Protein AF-A0AA38KYL4-F1 (afdb_monomer_lite)

Secondary structure (DSSP, 8-state):
--HHHHHHHSSSTT--SS--HHHHHHHHHHHHTSB-TT-TTTT--SS-GGGSTTEEE-SS-SSEEEE----TT--TTS--GGGS-B-SS--GGGGG-TT-

Radius of gyration: 17.52 Å; chains: 1; bounding box: 49×24×52 Å

Sequence (100 aa):
MALNFLIFEMMMLPFISGCPSDERNYLLNFKGSLRDPSGRLSSWHGFNCCKWKGIVCDSNSPHALGLDLKNHYYDPDLYNPDSYLFGELIHPSLFNLHHL

pLDDT: mean 77.47, std 13.5, range [50.84, 95.31]

InterPro domains:
  IPR013210 Leucine-rich repeat-containing N-terminal, plant-type [PF08263] (21-58)
  IPR032675 Leucine-rich repeat domain superfamily [G3DSA:3.80.10.10] (20-100)
  IPR046956 Receptor-like protein 23-like [PTHR48063] (11-100)

Foldseek 3Di:
DCVVVVVVVPVCPPVPAAADPLLLVLVVVQVVQKDQLPCQQVQSDDGHCCRTPQFDDDPVHRAGQGGDPDQPVDDVVDDDPNSDIDGPDRDCSVVVSPND

Structure (mmCIF, N/CA/C/O backbone):
data_AF-A0AA38KYL4-F1
#
_entry.id   AF-A0AA38KYL4-F1
#
loop_
_atom_site.group_PDB
_atom_site.id
_atom_site.type_symbol
_atom_site.label_atom_id
_atom_site.label_alt_id
_atom_site.label_comp_id
_atom_site.label_asym_id
_atom_site.label_entity_id
_atom_site.label_seq_id
_atom_site.pdbx_PDB_ins_code
_atom_site.Cartn_x
_atom_site.Cartn_y
_atom_site.Cartn_z
_atom_site.occupancy
_atom_site.B_iso_or_equiv
_atom_site.auth_seq_id
_atom_site.auth_comp_id
_atom_site.auth_asym_id
_atom_site.auth_atom_id
_atom_site.pdbx_PDB_model_num
ATOM 1 N N . MET A 1 1 ? -28.773 4.111 34.677 1.00 58.66 1 MET A N 1
ATOM 2 C CA . MET A 1 1 ? -27.351 3.742 34.473 1.00 58.66 1 MET A CA 1
ATOM 3 C C . MET A 1 1 ? -27.219 2.336 33.870 1.00 58.66 1 MET A C 1
ATOM 5 O O . MET A 1 1 ? -26.437 1.537 34.352 1.00 58.66 1 MET A O 1
ATOM 9 N N . ALA A 1 2 ? -27.975 2.029 32.809 1.00 52.69 2 ALA A N 1
ATOM 10 C CA . ALA A 1 2 ? -27.890 0.744 32.094 1.00 52.69 2 ALA A CA 1
ATOM 11 C C . ALA A 1 2 ? -27.822 0.929 30.563 1.00 52.69 2 ALA A C 1
ATOM 13 O O . ALA A 1 2 ? -27.262 0.092 29.869 1.00 52.69 2 ALA A O 1
ATOM 14 N N . LEU A 1 3 ? -28.288 2.076 30.040 1.00 52.03 3 LEU A N 1
ATOM 15 C CA . LEU A 1 3 ? -28.177 2.417 28.616 1.00 52.03 3 LEU 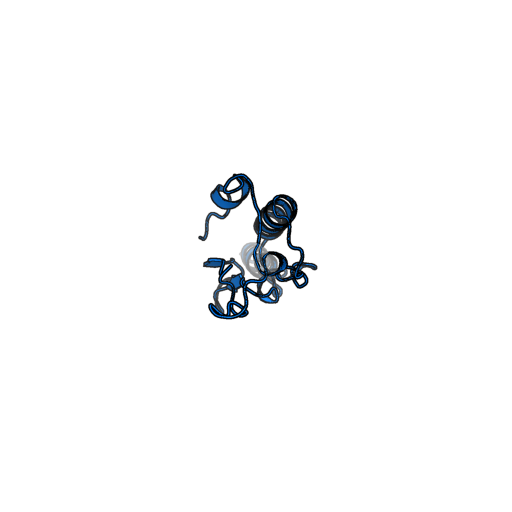A CA 1
ATOM 16 C C . LEU A 1 3 ? -26.734 2.670 28.136 1.00 52.03 3 LEU A C 1
ATOM 18 O O . LEU A 1 3 ? -26.439 2.391 26.982 1.00 52.03 3 LEU A O 1
ATOM 22 N N . ASN A 1 4 ? -25.822 3.124 29.005 1.00 54.28 4 ASN A N 1
ATOM 23 C CA . ASN A 1 4 ? -24.413 3.337 28.634 1.00 54.28 4 ASN A CA 1
ATOM 24 C C . ASN A 1 4 ? -23.617 2.029 28.468 1.00 54.28 4 ASN A C 1
ATOM 26 O O . ASN A 1 4 ? -22.600 2.035 27.786 1.00 54.28 4 ASN A O 1
ATOM 30 N N . PHE A 1 5 ? -24.076 0.916 29.053 1.00 56.09 5 PHE A N 1
ATOM 31 C CA . PHE A 1 5 ? -23.413 -0.388 28.920 1.00 56.09 5 PHE A CA 1
ATOM 32 C C . PHE A 1 5 ? -23.707 -1.056 27.567 1.00 56.09 5 PHE A C 1
ATOM 34 O O . PHE A 1 5 ? -22.829 -1.686 26.994 1.00 56.09 5 PHE A O 1
ATOM 41 N N . LEU A 1 6 ? -24.906 -0.860 27.007 1.00 50.84 6 LEU A N 1
ATOM 42 C CA . LEU A 1 6 ? -25.283 -1.442 25.710 1.00 50.84 6 LEU A CA 1
ATOM 43 C C . LEU A 1 6 ? -24.651 -0.707 24.515 1.00 50.84 6 LEU A C 1
ATOM 45 O O . LEU A 1 6 ? -24.372 -1.327 23.493 1.00 50.84 6 LEU A O 1
ATOM 49 N N . ILE A 1 7 ? -24.377 0.596 24.651 1.00 58.88 7 ILE A N 1
ATOM 50 C CA . ILE A 1 7 ? -23.676 1.389 23.625 1.00 58.88 7 ILE A CA 1
ATOM 51 C C . ILE A 1 7 ? -22.194 0.975 23.536 1.00 58.88 7 ILE A C 1
ATOM 53 O O . ILE A 1 7 ? -21.624 0.976 22.449 1.00 58.88 7 ILE A O 1
ATOM 57 N N . PHE A 1 8 ? -21.587 0.555 24.652 1.00 55.41 8 PHE A N 1
ATOM 58 C CA . PHE A 1 8 ? -20.184 0.128 24.704 1.00 55.41 8 PHE A CA 1
ATOM 59 C C . PHE A 1 8 ? -19.969 -1.287 24.128 1.00 55.41 8 PHE A C 1
ATOM 61 O O . PHE A 1 8 ? -18.954 -1.546 23.488 1.00 55.41 8 PHE A O 1
ATOM 68 N N . GLU 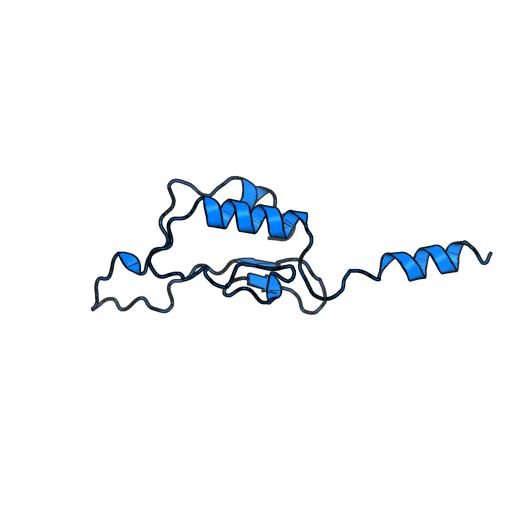A 1 9 ? -20.960 -2.174 24.266 1.00 57.47 9 GLU A N 1
ATOM 69 C CA . GLU A 1 9 ? -20.920 -3.560 23.761 1.00 57.47 9 GLU A CA 1
ATOM 70 C C . GLU A 1 9 ? -21.280 -3.693 22.264 1.00 57.47 9 GLU A C 1
ATOM 72 O O . GLU A 1 9 ? -20.953 -4.692 21.628 1.00 57.47 9 GLU A O 1
ATOM 77 N N . MET A 1 10 ? -21.921 -2.687 21.652 1.00 57.03 10 MET A N 1
ATOM 78 C CA . MET A 1 10 ? -22.287 -2.707 20.223 1.00 57.03 10 MET A CA 1
ATOM 79 C C . MET A 1 10 ? -21.314 -1.952 19.297 1.00 57.03 10 MET A C 1
ATOM 81 O O . MET A 1 10 ? -21.459 -2.043 18.079 1.00 57.03 10 MET A O 1
ATOM 85 N N . MET A 1 11 ? -20.294 -1.260 19.824 1.00 56.34 11 MET A N 1
ATOM 86 C CA . MET A 1 11 ? -19.273 -0.586 18.996 1.00 56.34 11 MET A CA 1
ATOM 87 C C . MET A 1 11 ? -18.145 -1.513 18.506 1.00 56.34 11 MET A C 1
ATOM 89 O O . MET A 1 11 ? -17.376 -1.111 17.638 1.00 56.34 11 MET A O 1
ATOM 93 N N . MET A 1 12 ? -18.056 -2.754 18.998 1.00 59.44 12 MET A N 1
ATOM 94 C CA . MET A 1 12 ? -16.926 -3.659 18.709 1.00 59.44 12 MET A CA 1
ATOM 95 C C . MET A 1 12 ? -17.255 -4.817 17.746 1.00 59.44 12 MET A C 1
ATOM 97 O O . MET A 1 12 ? -16.375 -5.604 17.401 1.00 59.44 12 MET A O 1
ATOM 101 N N . LEU A 1 13 ? -18.506 -4.948 17.288 1.00 54.81 13 LEU A N 1
ATOM 102 C CA . LEU A 1 13 ? -18.996 -6.174 16.637 1.00 54.81 13 LEU A CA 1
ATOM 103 C C . LEU A 1 13 ? -19.004 -6.206 15.090 1.00 54.81 13 LEU A C 1
ATOM 105 O O . LEU A 1 13 ? -19.540 -7.164 14.532 1.00 54.81 13 LEU A O 1
ATOM 109 N N . PRO A 1 14 ? -18.328 -5.285 14.368 1.00 54.72 14 PRO A N 1
ATOM 110 C CA . PRO A 1 14 ? -17.826 -5.645 13.044 1.00 54.72 14 PRO A CA 1
ATOM 111 C C . PRO A 1 14 ? -16.358 -5.250 12.810 1.00 54.72 14 PRO A C 1
ATOM 113 O O . PRO A 1 14 ? -15.957 -5.078 11.665 1.00 54.72 14 PRO A O 1
ATO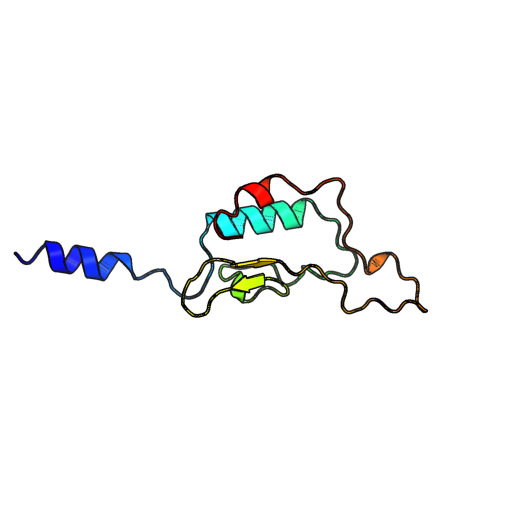M 116 N N . PHE A 1 15 ? -15.510 -5.230 13.845 1.00 53.09 15 PHE A N 1
ATOM 117 C CA . PHE A 1 15 ? -14.044 -5.382 13.687 1.00 53.09 15 PHE A CA 1
ATOM 118 C C . PHE A 1 15 ? -13.659 -6.842 13.342 1.00 53.09 15 PHE A C 1
ATOM 120 O O . PHE A 1 15 ? -12.566 -7.329 13.630 1.00 53.09 15 PHE A O 1
ATOM 127 N N . ILE A 1 16 ? -14.597 -7.579 12.740 1.00 54.78 16 ILE A N 1
ATOM 128 C CA . ILE A 1 16 ? -14.474 -8.979 12.364 1.00 54.78 16 ILE A CA 1
ATOM 129 C C . ILE A 1 16 ? -13.502 -9.059 11.183 1.00 54.78 16 ILE A C 1
ATOM 131 O O . ILE A 1 16 ? -13.875 -8.998 10.015 1.00 54.78 16 ILE A O 1
ATOM 135 N N . SER A 1 17 ? -12.226 -9.241 11.520 1.00 62.72 17 SER A N 1
ATOM 136 C CA . SER A 1 17 ? -11.171 -9.794 10.669 1.00 62.72 17 SER A CA 1
ATOM 137 C C . SER A 1 17 ? -11.033 -9.136 9.290 1.00 62.72 17 SER A C 1
ATOM 139 O O . SER A 1 17 ? -11.234 -9.795 8.271 1.00 62.72 17 SER A O 1
ATOM 141 N N . GLY A 1 18 ? -10.681 -7.857 9.223 1.00 66.81 18 GLY A N 1
ATOM 142 C CA . GLY A 1 18 ? -10.332 -7.206 7.958 1.00 66.81 18 GLY A CA 1
ATOM 143 C C . GLY A 1 18 ? -10.149 -5.703 8.096 1.00 66.81 18 GLY A C 1
ATOM 144 O O . GLY A 1 18 ? -10.712 -5.115 9.016 1.00 66.81 18 GLY A O 1
ATOM 145 N N . CYS A 1 19 ? -9.371 -5.093 7.194 1.00 78.31 19 CYS A N 1
ATOM 146 C CA . CYS A 1 19 ? -9.132 -3.655 7.268 1.00 78.31 19 CYS A CA 1
ATOM 147 C C . CYS A 1 19 ? -10.380 -2.825 6.929 1.00 78.31 19 CYS A C 1
ATOM 149 O O . CYS A 1 19 ? -11.283 -3.312 6.229 1.00 78.31 19 CYS A O 1
ATOM 151 N N . PRO A 1 20 ? -10.448 -1.580 7.440 1.00 81.25 20 PRO A N 1
ATOM 152 C CA . PRO A 1 20 ? -11.564 -0.669 7.217 1.00 81.25 20 PRO A CA 1
ATOM 153 C C . PRO A 1 20 ? -11.944 -0.542 5.739 1.00 81.25 20 PRO A C 1
ATOM 155 O O . PRO A 1 20 ? -11.099 -0.653 4.848 1.00 81.25 20 PRO A O 1
ATOM 158 N N . SER A 1 21 ? -13.224 -0.270 5.464 1.00 84.00 21 SER A N 1
ATOM 159 C CA . SER A 1 21 ? -13.719 -0.103 4.090 1.00 84.00 21 SER A CA 1
ATOM 160 C C . SER A 1 21 ? -12.938 0.945 3.305 1.00 84.00 21 SER A C 1
ATOM 162 O O . SER A 1 21 ? -12.691 0.744 2.119 1.00 84.00 21 SER A O 1
ATOM 164 N N . ASP A 1 22 ? -12.526 2.022 3.968 1.00 83.50 22 ASP A N 1
ATOM 165 C CA . ASP A 1 22 ? -11.832 3.136 3.329 1.00 83.50 22 ASP A CA 1
ATOM 166 C C . ASP A 1 22 ? -10.402 2.746 2.953 1.00 83.50 22 ASP A C 1
ATOM 168 O O . ASP A 1 22 ? -10.018 2.895 1.796 1.00 83.50 22 ASP A O 1
ATOM 172 N N . GLU A 1 23 ? -9.658 2.121 3.872 1.00 81.56 23 GLU A N 1
ATOM 173 C CA . GLU A 1 23 ? -8.328 1.566 3.584 1.00 81.56 23 GLU A CA 1
ATOM 174 C C . GLU A 1 23 ? -8.380 0.551 2.445 1.00 81.56 23 GLU A C 1
ATOM 176 O O . GLU A 1 23 ? -7.595 0.623 1.496 1.00 81.56 23 GLU A O 1
ATOM 181 N N . ARG A 1 24 ? -9.360 -0.359 2.485 1.00 88.25 24 ARG A N 1
ATOM 182 C CA . ARG A 1 24 ? -9.583 -1.325 1.409 1.00 88.25 24 ARG A CA 1
ATOM 183 C C . ARG A 1 24 ? -9.798 -0.621 0.069 1.00 88.25 24 ARG A C 1
ATOM 185 O O . ARG A 1 24 ? -9.216 -1.032 -0.933 1.00 88.25 24 ARG A O 1
ATOM 192 N N . ASN A 1 25 ? -10.620 0.425 0.035 1.00 89.25 25 ASN A N 1
ATOM 193 C CA . ASN A 1 25 ? -10.893 1.181 -1.185 1.00 89.25 25 ASN A CA 1
ATOM 194 C C . ASN A 1 25 ? -9.638 1.908 -1.690 1.00 89.25 25 ASN A C 1
ATOM 196 O O . ASN A 1 25 ? -9.366 1.887 -2.890 1.00 89.25 25 ASN A O 1
ATOM 200 N N . TYR A 1 26 ? -8.834 2.495 -0.801 1.00 87.69 26 TYR A N 1
ATOM 201 C CA . TYR A 1 26 ? -7.574 3.142 -1.174 1.00 87.69 26 TYR A CA 1
ATOM 202 C C . TYR A 1 26 ? -6.556 2.162 -1.760 1.00 87.69 26 TYR A C 1
ATOM 204 O O . TYR A 1 26 ? -5.924 2.478 -2.773 1.00 87.69 26 TYR A O 1
ATOM 212 N N . LEU A 1 27 ? -6.447 0.962 -1.184 1.00 89.38 27 LEU A N 1
ATOM 213 C CA . LEU A 1 27 ? -5.595 -0.113 -1.695 1.00 89.38 27 LEU A CA 1
ATOM 214 C C . LEU A 1 27 ? -6.088 -0.637 -3.052 1.00 89.38 27 LEU A C 1
ATOM 216 O O . LEU A 1 27 ? -5.285 -0.859 -3.953 1.00 89.38 27 LEU A O 1
ATOM 220 N N . LEU A 1 28 ? -7.399 -0.799 -3.246 1.00 92.50 28 LEU A N 1
ATOM 221 C CA . LEU A 1 28 ? -7.950 -1.230 -4.538 1.00 92.50 28 LEU A CA 1
ATOM 222 C C . LEU A 1 28 ? -7.787 -0.166 -5.629 1.00 92.50 28 LEU A C 1
ATOM 224 O O . LEU A 1 28 ? -7.462 -0.512 -6.763 1.00 92.50 28 LEU A O 1
ATOM 228 N N . ASN A 1 29 ? -7.937 1.115 -5.288 1.00 91.00 29 ASN A N 1
ATOM 229 C CA . ASN A 1 29 ? -7.633 2.214 -6.206 1.00 91.00 29 ASN A CA 1
ATOM 230 C C . ASN A 1 29 ? -6.146 2.227 -6.581 1.00 91.00 29 ASN A C 1
ATOM 232 O O . ASN A 1 29 ? -5.815 2.369 -7.754 1.00 91.00 29 ASN A O 1
ATOM 236 N N . PHE A 1 30 ? -5.257 2.003 -5.608 1.00 89.12 30 PHE A N 1
ATOM 237 C CA . PHE A 1 30 ? -3.824 1.872 -5.862 1.00 89.12 30 PHE A CA 1
ATOM 238 C C . PHE A 1 30 ? -3.501 0.662 -6.755 1.00 89.12 30 PHE A C 1
ATOM 240 O O . PHE A 1 30 ? -2.747 0.789 -7.711 1.00 89.12 30 PHE A O 1
ATOM 247 N N . LYS A 1 31 ? -4.129 -0.499 -6.527 1.00 92.06 31 LYS A N 1
ATOM 248 C CA . LYS A 1 31 ? -4.030 -1.650 -7.442 1.00 92.06 31 LYS A CA 1
ATOM 249 C C . LYS A 1 31 ? -4.458 -1.276 -8.863 1.00 92.06 31 LYS A C 1
ATOM 251 O O . LYS A 1 31 ? -3.791 -1.668 -9.811 1.00 92.06 31 LYS A O 1
ATOM 256 N N . GLY A 1 32 ? -5.554 -0.530 -9.010 1.00 91.38 32 GLY A N 1
ATOM 257 C CA . GLY A 1 32 ? -6.067 -0.084 -10.307 1.00 91.38 32 GLY A CA 1
ATOM 258 C C . GLY A 1 32 ? -5.144 0.888 -11.048 1.00 91.38 32 GLY A C 1
ATOM 259 O O . GLY A 1 32 ? -5.198 0.947 -12.273 1.00 91.38 32 GLY A O 1
ATOM 260 N N . SER A 1 33 ? -4.274 1.611 -10.336 1.00 90.69 33 SER A N 1
ATOM 261 C CA . SER A 1 33 ? -3.270 2.489 -10.947 1.00 90.69 33 SER A CA 1
ATOM 262 C C . SER A 1 33 ? -1.978 1.764 -11.341 1.00 90.69 33 SER A C 1
ATOM 264 O O . SER A 1 33 ? -1.056 2.405 -11.843 1.00 90.69 33 SER A O 1
ATOM 266 N N . LEU A 1 34 ? -1.876 0.456 -11.085 1.00 91.69 34 LEU A N 1
ATOM 267 C CA . LEU A 1 34 ? -0.716 -0.359 -11.424 1.00 91.69 34 LEU A CA 1
ATOM 268 C C . LEU A 1 34 ? -1.042 -1.327 -12.561 1.00 91.69 34 LEU A C 1
ATOM 270 O O . LEU A 1 34 ? -2.079 -1.989 -12.578 1.00 91.69 34 LEU A O 1
ATOM 274 N N . ARG A 1 35 ? -0.097 -1.485 -13.485 1.00 92.56 35 ARG A N 1
ATOM 275 C CA . ARG A 1 35 ? -0.067 -2.613 -14.414 1.00 92.56 35 ARG A CA 1
ATOM 276 C C . ARG A 1 35 ? 0.754 -3.739 -13.782 1.00 92.56 35 ARG A C 1
ATOM 278 O O . ARG A 1 35 ? 1.923 -3.547 -13.453 1.00 92.56 35 ARG A O 1
ATOM 285 N N . ASP A 1 36 ? 0.135 -4.910 -13.651 1.00 92.81 36 ASP A N 1
ATOM 286 C CA . ASP A 1 36 ? 0.680 -6.094 -12.968 1.00 92.81 36 ASP A CA 1
ATOM 287 C C . ASP A 1 36 ? 0.635 -7.340 -13.881 1.00 92.81 36 ASP A C 1
ATOM 289 O O . ASP A 1 36 ? -0.266 -8.172 -13.747 1.00 92.81 36 ASP A O 1
ATOM 293 N N . PRO A 1 37 ? 1.560 -7.474 -14.854 1.00 92.19 37 PRO A N 1
ATOM 294 C CA . PRO A 1 37 ? 1.541 -8.575 -15.824 1.00 92.19 37 PRO A CA 1
ATOM 295 C C . PRO A 1 37 ? 1.728 -9.959 -15.186 1.00 92.19 37 PRO A C 1
ATOM 297 O O . PRO A 1 37 ? 1.172 -10.943 -15.666 1.00 92.19 37 PRO A O 1
ATOM 300 N N . SER A 1 38 ? 2.482 -10.033 -14.086 1.00 90.88 38 SER A N 1
ATOM 301 C CA . SER A 1 38 ? 2.752 -11.273 -13.346 1.00 90.88 38 SER A CA 1
ATOM 302 C C . SER A 1 38 ? 1.695 -11.609 -12.290 1.00 90.88 38 SER A C 1
ATOM 304 O O . SER A 1 38 ? 1.800 -12.643 -11.628 1.00 90.88 38 SER A O 1
ATOM 306 N N . GLY A 1 39 ? 0.670 -10.769 -12.118 1.00 93.00 39 GLY A N 1
ATOM 307 C CA . GLY A 1 39 ? -0.423 -11.016 -11.178 1.00 93.00 39 GLY A CA 1
ATOM 308 C C . GLY A 1 39 ? 0.029 -11.056 -9.716 1.00 93.00 39 GLY A C 1
ATOM 309 O O . GLY A 1 39 ? -0.539 -11.793 -8.903 1.00 93.00 39 GLY A O 1
ATOM 310 N N . ARG A 1 40 ? 1.056 -10.289 -9.347 1.00 92.12 40 ARG A N 1
ATOM 311 C CA . ARG A 1 40 ? 1.587 -10.218 -7.977 1.00 92.12 40 ARG A CA 1
ATOM 312 C C . ARG A 1 40 ? 0.565 -9.686 -6.972 1.00 92.12 40 ARG A C 1
ATOM 314 O O . ARG A 1 40 ? 0.628 -10.059 -5.803 1.00 92.12 40 ARG A O 1
ATOM 321 N N . LEU A 1 41 ? -0.394 -8.881 -7.428 1.00 94.19 41 LEU A N 1
ATOM 322 C CA . LEU A 1 41 ? -1.514 -8.324 -6.661 1.00 94.19 41 LEU A CA 1
ATOM 323 C C . LEU A 1 41 ? -2.814 -9.125 -6.859 1.00 94.19 41 LEU A C 1
ATOM 325 O O . LEU A 1 41 ? -3.910 -8.648 -6.543 1.00 94.19 41 LEU A O 1
ATOM 329 N N . SER A 1 42 ? -2.731 -10.349 -7.391 1.00 94.88 42 SER A N 1
ATOM 330 C CA . SER A 1 42 ? -3.890 -11.222 -7.632 1.00 94.88 42 SER A CA 1
ATOM 331 C C . SER A 1 42 ? -4.717 -11.467 -6.371 1.00 94.88 42 SER A C 1
ATOM 333 O O . SER A 1 42 ? -5.939 -11.425 -6.449 1.00 94.88 42 SER A O 1
ATOM 335 N N . SER A 1 43 ? -4.079 -11.603 -5.204 1.00 95.31 43 SER A N 1
ATOM 336 C CA . SER A 1 43 ? -4.765 -11.827 -3.922 1.00 95.31 43 SER A CA 1
ATOM 337 C C . SER A 1 43 ? -5.572 -10.629 -3.411 1.00 95.31 43 SER A C 1
ATOM 339 O O . SER A 1 43 ? -6.274 -10.760 -2.413 1.00 95.31 43 SER A O 1
ATOM 341 N N . TRP A 1 44 ? -5.415 -9.442 -4.007 1.00 94.50 44 TRP A N 1
ATOM 342 C CA . TRP A 1 44 ? -6.053 -8.210 -3.540 1.00 94.50 44 TRP A CA 1
ATOM 343 C C . TRP A 1 44 ? -7.520 -8.172 -3.969 1.00 94.50 44 TRP A C 1
ATOM 345 O O . TRP A 1 44 ? -7.872 -7.581 -4.997 1.00 94.50 44 TRP A O 1
ATOM 355 N N . HIS A 1 45 ? -8.354 -8.876 -3.208 1.00 92.06 45 HIS A N 1
ATOM 356 C CA . HIS A 1 45 ? -9.801 -8.967 -3.380 1.00 92.06 45 HIS A CA 1
ATOM 357 C C . HIS A 1 45 ? -10.501 -9.418 -2.083 1.00 92.06 45 HIS A C 1
ATOM 359 O O . HIS A 1 45 ? -9.921 -10.104 -1.238 1.00 92.06 45 HIS A O 1
ATOM 365 N N . GLY A 1 46 ? -11.789 -9.103 -1.941 1.00 89.56 46 GLY A N 1
ATOM 366 C CA . GLY A 1 46 ? -12.580 -9.449 -0.754 1.00 89.56 46 GLY A CA 1
ATOM 367 C C . GLY A 1 46 ? -12.426 -8.449 0.395 1.00 89.56 46 GLY A C 1
ATOM 368 O O . GLY A 1 46 ? -11.857 -7.376 0.226 1.00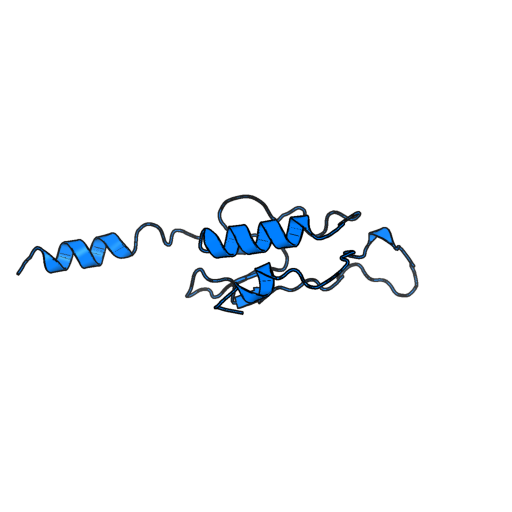 89.56 46 GLY A O 1
ATOM 369 N N . PHE A 1 47 ? -12.981 -8.779 1.563 1.00 85.94 47 PHE A N 1
ATOM 370 C CA . PHE A 1 47 ? -13.142 -7.815 2.661 1.00 85.94 47 PHE A CA 1
ATOM 371 C C . PHE A 1 47 ? -11.935 -7.708 3.600 1.00 85.94 47 PHE A C 1
ATOM 373 O O . PHE A 1 47 ? -11.733 -6.656 4.196 1.00 85.94 47 PHE A O 1
ATOM 380 N N . ASN A 1 48 ? -11.131 -8.768 3.719 1.00 86.50 48 ASN A N 1
ATOM 381 C CA . ASN A 1 48 ? -10.004 -8.828 4.646 1.00 86.50 48 ASN A CA 1
ATOM 382 C C . ASN A 1 48 ? -8.674 -8.592 3.920 1.00 86.50 48 ASN A C 1
ATOM 384 O O . ASN A 1 48 ? -8.061 -9.546 3.436 1.00 86.50 48 ASN A O 1
ATOM 388 N N . CYS A 1 49 ? -8.219 -7.338 3.867 1.00 87.69 49 CYS A N 1
ATOM 389 C CA . CYS A 1 49 ? -6.944 -7.000 3.233 1.00 87.69 49 CYS A CA 1
ATOM 390 C C . CYS A 1 49 ? -5.707 -7.525 3.965 1.00 87.69 49 CYS A C 1
ATOM 392 O O . CYS A 1 49 ? -4.690 -7.723 3.316 1.00 87.69 49 CYS A O 1
ATOM 394 N N . CYS A 1 50 ? -5.792 -7.901 5.243 1.00 86.06 50 CYS A N 1
ATOM 395 C CA . CYS A 1 50 ? -4.688 -8.574 5.937 1.00 86.06 50 CYS A CA 1
ATOM 396 C C . CYS A 1 50 ? -4.398 -9.980 5.388 1.00 86.06 50 CYS A C 1
ATOM 398 O O . CYS A 1 50 ? -3.358 -10.563 5.679 1.00 86.06 50 CYS A O 1
ATOM 400 N N . LYS A 1 51 ? -5.312 -10.551 4.590 1.00 89.31 51 LYS A N 1
ATOM 401 C CA . LYS A 1 51 ? -5.070 -11.794 3.840 1.00 89.31 51 LYS A CA 1
ATOM 402 C C . LYS A 1 51 ? -4.426 -11.550 2.475 1.00 89.31 51 LYS A C 1
ATOM 404 O O . LYS A 1 51 ? -4.108 -12.512 1.777 1.00 89.31 51 LYS A O 1
ATOM 409 N N . TRP A 1 52 ? -4.282 -10.298 2.052 1.00 92.56 52 TRP A N 1
ATOM 410 C CA . TRP A 1 52 ? -3.668 -9.972 0.773 1.00 92.56 52 TRP A CA 1
ATOM 411 C C . TRP A 1 52 ? -2.149 -10.040 0.900 1.00 92.56 52 TRP A C 1
ATOM 413 O O . TRP A 1 52 ? -1.558 -9.534 1.851 1.00 92.56 52 TRP A O 1
ATOM 423 N N . LYS A 1 53 ? -1.498 -10.653 -0.088 1.00 92.44 53 LYS A N 1
ATOM 424 C CA . LYS A 1 53 ? -0.042 -10.711 -0.171 1.00 92.44 53 LYS A CA 1
ATOM 425 C C . LYS A 1 53 ? 0.536 -9.293 -0.192 1.00 92.44 53 LYS A C 1
ATOM 427 O O . LYS A 1 53 ? 0.098 -8.462 -0.989 1.00 92.44 53 LYS A O 1
ATOM 432 N N . GLY A 1 54 ? 1.524 -9.055 0.669 1.00 90.00 54 GLY A N 1
ATOM 433 C CA . GLY A 1 54 ? 2.205 -7.766 0.799 1.00 90.00 54 GLY A CA 1
ATOM 434 C C . GLY A 1 54 ? 1.512 -6.762 1.723 1.00 90.00 54 GLY A C 1
ATOM 435 O O . GLY A 1 54 ? 2.093 -5.718 1.986 1.00 90.00 54 GLY A O 1
ATOM 436 N N . ILE A 1 55 ? 0.317 -7.048 2.252 1.00 89.12 55 ILE A N 1
ATOM 437 C CA . ILE A 1 55 ? -0.287 -6.215 3.300 1.00 89.12 55 ILE A CA 1
ATOM 438 C C . ILE A 1 55 ? 0.201 -6.696 4.662 1.00 89.12 55 ILE A C 1
ATOM 440 O O . ILE A 1 55 ? 0.074 -7.873 5.002 1.00 89.12 55 ILE A O 1
ATOM 444 N N . VAL A 1 56 ? 0.749 -5.773 5.444 1.00 85.31 56 VAL A N 1
ATOM 445 C CA . VAL A 1 56 ? 1.142 -5.998 6.834 1.00 85.31 56 VAL A CA 1
ATOM 446 C C . VAL A 1 56 ? 0.067 -5.384 7.721 1.00 85.31 56 VAL A C 1
ATOM 448 O O . VAL A 1 56 ? -0.240 -4.204 7.584 1.00 85.31 56 VAL A O 1
ATOM 451 N N . CYS A 1 57 ? -0.501 -6.174 8.626 1.00 80.75 57 CYS A N 1
ATOM 452 C CA . CYS A 1 57 ? -1.461 -5.711 9.628 1.00 80.75 57 CYS A CA 1
ATOM 453 C C . CYS A 1 57 ? -0.929 -5.981 11.035 1.00 80.75 57 CYS A C 1
ATOM 455 O O . CYS A 1 57 ? -0.154 -6.918 11.239 1.00 80.75 57 CYS A O 1
ATOM 457 N N . ASP A 1 58 ? -1.385 -5.193 12.004 1.00 74.00 58 ASP A N 1
ATOM 458 C CA . ASP A 1 58 ? -1.220 -5.532 13.417 1.00 74.00 58 ASP A CA 1
ATOM 459 C C . ASP A 1 58 ? -2.123 -6.725 13.769 1.00 74.00 58 ASP A C 1
ATOM 461 O O . ASP A 1 58 ? -3.237 -6.855 13.266 1.00 74.00 58 ASP A O 1
ATOM 465 N N . SER A 1 59 ? -1.693 -7.587 14.684 1.00 68.94 59 SER A N 1
ATOM 466 C CA . SER A 1 59 ? -2.588 -8.574 15.297 1.00 68.94 59 SER A CA 1
ATOM 467 C C . SER A 1 59 ? -3.609 -7.939 16.249 1.00 68.94 59 SER A C 1
ATOM 469 O O . SER A 1 59 ? -4.645 -8.542 16.518 1.00 68.94 59 SER A O 1
ATOM 471 N N . ASN A 1 60 ? -3.320 -6.738 16.763 1.00 69.56 60 ASN A N 1
ATOM 472 C CA . ASN A 1 60 ? -4.142 -6.033 17.753 1.00 69.56 60 ASN A CA 1
ATOM 473 C C . ASN A 1 60 ? -5.015 -4.919 17.154 1.00 69.56 60 ASN A C 1
ATOM 475 O O . ASN A 1 60 ? -5.818 -4.316 17.864 1.00 69.56 60 ASN A O 1
ATOM 479 N N . SER A 1 61 ? -4.863 -4.637 15.861 1.00 67.19 61 SER A N 1
ATOM 480 C CA . SER A 1 61 ? -5.557 -3.571 15.144 1.00 67.19 61 SER A CA 1
ATOM 481 C C . SER A 1 61 ? -5.904 -4.059 13.734 1.00 67.19 61 SER A C 1
ATOM 483 O O . SER A 1 61 ? -5.088 -4.712 13.093 1.00 67.19 61 SER A O 1
ATOM 485 N N . PRO A 1 62 ? -7.099 -3.761 13.206 1.00 65.38 62 PRO A N 1
ATOM 486 C CA . PRO A 1 62 ? -7.491 -4.185 11.869 1.00 65.38 62 PRO A CA 1
ATOM 487 C C . PRO A 1 62 ? -6.827 -3.346 10.774 1.00 65.38 62 PRO A C 1
ATOM 489 O O . PRO A 1 62 ? -7.068 -3.607 9.602 1.00 65.38 62 PRO A O 1
ATOM 492 N N . HIS A 1 63 ? -6.071 -2.308 11.129 1.00 68.44 63 HIS A N 1
ATOM 493 C CA . HIS A 1 63 ? -5.484 -1.377 10.178 1.00 68.44 63 HIS A CA 1
ATOM 494 C C . HIS A 1 63 ? -4.295 -2.009 9.448 1.00 68.44 63 HIS A C 1
ATOM 496 O O . HIS A 1 63 ? -3.497 -2.745 10.040 1.00 68.44 63 HIS A O 1
ATOM 502 N N . ALA A 1 64 ? -4.160 -1.697 8.158 1.00 65.69 64 ALA A N 1
ATOM 503 C CA . ALA A 1 64 ? -2.932 -1.987 7.433 1.00 65.69 64 ALA A CA 1
ATOM 504 C C . ALA A 1 64 ? -1.818 -1.066 7.959 1.00 65.69 64 ALA A C 1
ATOM 506 O O . ALA A 1 64 ? -1.905 0.152 7.840 1.00 65.69 64 ALA A O 1
ATOM 507 N N . LEU A 1 65 ? -0.777 -1.663 8.537 1.00 71.81 65 LEU A N 1
ATOM 508 C CA . LEU A 1 65 ? 0.407 -0.975 9.059 1.00 71.81 65 LEU A CA 1
ATOM 509 C C . LEU A 1 65 ? 1.523 -0.834 8.019 1.00 71.81 65 LEU A C 1
ATOM 511 O O . LEU A 1 65 ? 2.513 -0.149 8.255 1.00 71.81 65 LEU A O 1
ATOM 515 N N . GLY A 1 66 ? 1.429 -1.555 6.902 1.00 76.44 66 GLY A N 1
ATOM 516 C CA . GLY A 1 66 ? 2.508 -1.592 5.929 1.00 76.44 66 GLY A CA 1
ATOM 517 C C . GLY A 1 66 ? 2.110 -2.221 4.606 1.00 76.44 66 GLY A C 1
ATOM 518 O O . GLY A 1 66 ? 1.225 -3.076 4.531 1.00 76.44 66 GLY A O 1
ATOM 519 N N . LEU A 1 67 ? 2.811 -1.798 3.558 1.00 86.75 67 LEU A N 1
ATOM 520 C CA . LEU A 1 67 ? 2.656 -2.293 2.201 1.00 86.75 67 LEU A CA 1
ATOM 521 C C . LEU A 1 67 ? 4.025 -2.714 1.647 1.00 86.75 67 LEU A C 1
ATOM 523 O O . LEU A 1 67 ? 4.887 -1.875 1.399 1.00 86.75 67 LEU A O 1
ATOM 527 N N . ASP A 1 68 ? 4.207 -4.015 1.430 1.00 87.69 68 ASP A N 1
ATOM 528 C CA . ASP A 1 68 ? 5.390 -4.611 0.811 1.00 87.69 68 ASP A CA 1
ATOM 529 C C . ASP A 1 68 ? 5.103 -5.011 -0.645 1.00 87.69 68 ASP A C 1
ATOM 531 O O . ASP A 1 68 ? 4.396 -5.979 -0.941 1.00 87.69 68 ASP A O 1
ATOM 535 N N . LEU A 1 69 ? 5.686 -4.246 -1.569 1.00 88.94 69 LEU A N 1
ATOM 536 C CA . LEU A 1 69 ? 5.629 -4.477 -3.014 1.00 88.94 69 LEU A CA 1
ATOM 537 C C . LEU A 1 69 ? 6.944 -5.038 -3.565 1.00 88.94 69 LEU A C 1
ATOM 539 O O . LEU A 1 69 ? 7.184 -4.971 -4.777 1.00 88.94 69 LEU A O 1
ATOM 543 N N . LYS A 1 70 ? 7.823 -5.583 -2.722 1.00 88.00 70 LYS A N 1
ATOM 544 C CA . LYS A 1 70 ? 9.104 -6.133 -3.162 1.00 88.00 70 LYS A CA 1
ATOM 545 C C . LYS A 1 70 ? 8.897 -7.293 -4.131 1.00 88.00 70 LYS A C 1
ATOM 547 O O . LYS A 1 70 ? 8.063 -8.183 -3.935 1.00 88.00 70 LYS A O 1
ATOM 552 N N . ASN A 1 71 ? 9.660 -7.280 -5.222 1.00 86.94 71 ASN A N 1
ATOM 553 C CA . ASN A 1 71 ? 9.664 -8.386 -6.170 1.00 86.94 71 ASN A CA 1
ATOM 554 C C . ASN A 1 71 ? 10.505 -9.542 -5.611 1.00 86.94 71 ASN A C 1
ATOM 556 O O . ASN A 1 71 ? 11.723 -9.555 -5.752 1.00 86.94 71 ASN A O 1
ATOM 560 N N . HIS A 1 72 ? 9.850 -10.509 -4.967 1.00 80.88 72 HIS A N 1
ATOM 561 C CA . HIS A 1 72 ? 10.508 -11.715 -4.449 1.00 80.88 72 HIS A CA 1
ATOM 562 C C . HIS A 1 72 ? 10.847 -12.751 -5.530 1.00 80.88 72 HIS A C 1
ATOM 564 O O . HIS A 1 72 ? 11.497 -13.743 -5.222 1.00 80.88 72 HIS A O 1
ATOM 570 N N . TYR A 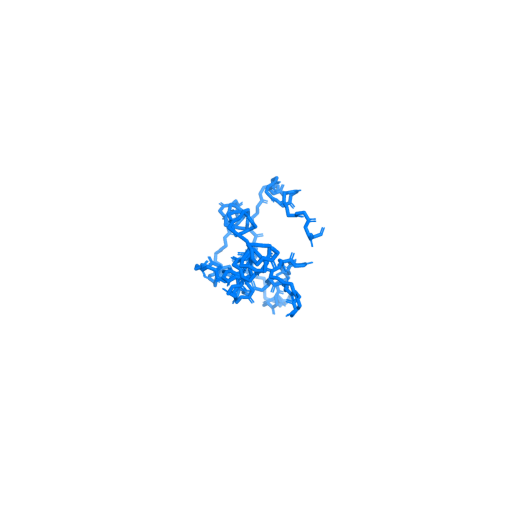1 73 ? 10.411 -12.529 -6.772 1.00 75.19 73 TYR A N 1
ATOM 571 C CA . TYR A 1 73 ? 10.745 -13.362 -7.929 1.00 75.19 73 TYR A CA 1
ATOM 572 C C . TYR A 1 73 ? 11.842 -12.728 -8.792 1.00 75.19 73 TYR A C 1
ATOM 574 O O . TYR A 1 73 ? 12.067 -13.167 -9.915 1.00 75.19 73 TYR A O 1
ATOM 582 N N . TYR A 1 74 ? 12.488 -11.669 -8.294 1.00 77.94 74 TYR A N 1
ATOM 583 C CA . TYR A 1 74 ? 13.591 -11.031 -8.993 1.00 77.94 74 TYR A CA 1
ATOM 584 C C . TYR A 1 74 ? 14.824 -11.933 -8.951 1.00 77.94 74 TYR A C 1
ATOM 586 O O . TYR A 1 74 ? 15.400 -12.158 -7.886 1.00 77.94 74 TYR A O 1
ATOM 594 N N . ASP A 1 75 ? 15.218 -12.407 -10.124 1.00 80.56 75 ASP A N 1
ATOM 595 C CA . ASP A 1 75 ? 16.494 -13.057 -10.372 1.00 80.56 75 ASP A CA 1
ATOM 596 C C . ASP A 1 75 ? 17.314 -12.120 -11.280 1.00 80.56 75 ASP A C 1
ATOM 598 O O . ASP A 1 75 ? 16.856 -11.799 -12.382 1.00 80.56 75 ASP A O 1
ATOM 602 N N . PRO A 1 76 ? 18.479 -11.616 -10.826 1.00 77.88 76 PRO A N 1
ATOM 603 C CA . PRO A 1 76 ? 19.291 -10.686 -11.606 1.00 77.88 76 PRO A CA 1
ATOM 604 C C . PRO A 1 76 ? 19.821 -11.290 -12.914 1.00 77.88 76 PRO A C 1
ATOM 606 O O . PRO A 1 76 ? 20.114 -10.530 -13.837 1.00 77.88 76 PRO A O 1
ATOM 609 N N . ASP A 1 77 ? 19.898 -12.618 -13.019 1.00 84.94 77 ASP A N 1
ATOM 610 C CA . ASP A 1 77 ? 20.376 -13.317 -14.214 1.00 84.94 77 ASP A CA 1
ATOM 611 C C . ASP A 1 77 ? 19.240 -13.605 -15.217 1.00 84.94 77 ASP A C 1
ATOM 613 O O . ASP A 1 77 ? 19.494 -13.918 -16.383 1.00 84.94 77 ASP A O 1
ATOM 617 N N . LEU A 1 78 ? 17.975 -13.450 -14.803 1.00 81.19 78 LEU A N 1
ATOM 618 C CA . LEU A 1 78 ? 16.785 -13.667 -15.629 1.00 81.19 78 LEU A CA 1
ATOM 619 C C . LEU A 1 78 ? 15.976 -12.373 -15.754 1.00 81.19 78 LEU A C 1
ATOM 621 O O . LEU A 1 78 ? 14.986 -12.149 -15.054 1.00 81.19 78 LEU A O 1
ATOM 625 N N . TYR A 1 79 ? 16.373 -11.523 -16.705 1.00 82.00 79 TYR A N 1
ATOM 626 C CA . TYR A 1 79 ? 15.616 -10.316 -17.032 1.00 82.00 79 TYR A CA 1
ATOM 627 C C . TYR A 1 79 ? 14.220 -10.675 -17.559 1.00 82.00 79 TYR A C 1
ATOM 629 O O . TYR A 1 79 ? 14.050 -11.060 -18.717 1.00 82.00 79 TYR A O 1
ATOM 637 N N . ASN A 1 80 ? 13.210 -10.520 -16.703 1.00 84.06 80 ASN A N 1
ATOM 638 C CA . ASN A 1 80 ? 11.807 -10.645 -17.070 1.00 84.06 80 ASN A CA 1
ATOM 639 C C . ASN A 1 80 ? 11.053 -9.343 -16.742 1.00 84.06 80 ASN A C 1
ATOM 641 O O . ASN A 1 80 ? 10.729 -9.107 -15.568 1.00 84.06 80 ASN A O 1
ATOM 645 N N . PRO A 1 81 ? 10.736 -8.505 -17.748 1.00 81.94 81 PRO A N 1
ATOM 646 C CA . PRO A 1 81 ? 10.022 -7.251 -17.531 1.00 81.94 81 PRO A CA 1
ATOM 647 C C . PRO A 1 81 ? 8.608 -7.467 -16.967 1.00 81.94 81 PRO A C 1
ATOM 649 O O . PRO A 1 81 ? 8.104 -6.613 -16.248 1.00 81.94 81 PRO A O 1
ATOM 652 N N . ASP A 1 82 ? 7.984 -8.624 -17.184 1.00 87.19 82 ASP A N 1
ATOM 653 C CA . ASP A 1 82 ? 6.633 -8.893 -16.677 1.00 87.19 82 ASP A CA 1
ATOM 654 C C . ASP A 1 82 ? 6.593 -9.133 -15.155 1.00 87.19 82 ASP A C 1
ATOM 656 O O . ASP A 1 82 ? 5.525 -9.115 -14.540 1.00 87.19 82 ASP A O 1
ATOM 660 N N . SER A 1 83 ? 7.753 -9.317 -14.512 1.00 86.31 83 SER A N 1
ATOM 661 C CA . SER A 1 83 ? 7.864 -9.506 -13.056 1.00 86.31 83 SER A CA 1
ATOM 662 C C . SER A 1 83 ? 7.679 -8.213 -12.240 1.00 86.31 83 SER A C 1
ATOM 664 O O . SER A 1 83 ? 7.465 -8.250 -11.019 1.00 86.31 83 SER A O 1
ATOM 666 N N . TYR A 1 84 ? 7.750 -7.054 -12.897 1.00 86.62 84 TYR A N 1
ATOM 667 C CA . TYR A 1 84 ? 7.636 -5.752 -12.250 1.00 86.62 84 TYR A CA 1
ATOM 668 C C . TYR A 1 84 ? 6.182 -5.287 -12.148 1.00 86.62 84 TYR A C 1
ATOM 670 O O . TYR A 1 84 ? 5.320 -5.651 -12.946 1.00 86.62 84 TYR A O 1
ATOM 678 N N . LEU A 1 85 ? 5.934 -4.442 -11.148 1.00 89.06 85 LEU A N 1
ATOM 679 C CA . LEU A 1 85 ? 4.733 -3.617 -11.090 1.00 89.06 85 LEU A CA 1
ATOM 680 C C . LEU A 1 85 ? 5.067 -2.294 -11.767 1.00 89.06 85 LEU A C 1
ATOM 682 O O . LEU A 1 85 ? 6.038 -1.640 -11.385 1.00 89.06 85 LEU A O 1
ATOM 686 N N . PHE A 1 86 ? 4.277 -1.908 -12.761 1.00 87.62 86 PHE A N 1
ATOM 687 C CA . PHE A 1 86 ? 4.463 -0.649 -13.474 1.00 87.62 86 PHE A CA 1
ATOM 688 C C . PHE A 1 86 ? 3.401 0.355 -13.037 1.00 87.62 86 PHE A C 1
ATOM 690 O O . PHE A 1 86 ? 2.219 0.025 -12.991 1.00 87.62 86 PHE A O 1
ATOM 697 N N . GLY A 1 87 ? 3.814 1.585 -12.755 1.00 83.19 87 GLY A N 1
ATOM 698 C CA . GLY A 1 87 ? 2.927 2.700 -12.434 1.00 83.19 87 GLY A CA 1
ATOM 699 C C . GLY A 1 87 ? 3.583 4.016 -12.831 1.00 83.19 87 GLY A C 1
ATOM 700 O O . GLY A 1 87 ? 4.809 4.113 -12.838 1.00 83.19 87 GLY A O 1
ATOM 701 N N . GLU A 1 88 ? 2.776 5.011 -13.194 1.00 70.25 88 GLU A N 1
ATOM 702 C CA . GLU A 1 88 ? 3.285 6.312 -13.647 1.00 70.25 88 GLU A CA 1
ATOM 703 C C . GLU A 1 88 ? 3.729 7.203 -12.475 1.00 70.25 88 GLU A C 1
ATOM 705 O O . GLU A 1 88 ? 4.733 7.899 -12.593 1.00 70.25 88 GLU A O 1
ATOM 710 N N . LEU A 1 89 ? 3.018 7.154 -11.337 1.00 63.38 89 LEU A N 1
ATOM 711 C CA . LEU A 1 89 ? 3.291 7.903 -10.100 1.00 63.38 89 LEU A CA 1
ATOM 712 C C . LEU A 1 89 ? 2.745 7.140 -8.874 1.00 63.38 89 LEU A C 1
ATOM 714 O O . LEU A 1 89 ? 1.838 6.316 -9.005 1.00 63.38 89 LEU A O 1
ATOM 718 N N . ILE A 1 90 ? 3.257 7.436 -7.671 1.00 66.69 90 ILE A N 1
ATOM 719 C CA . ILE A 1 90 ? 2.641 6.986 -6.407 1.00 66.69 90 ILE A CA 1
ATOM 720 C C . ILE A 1 90 ? 1.235 7.599 -6.338 1.00 66.69 90 ILE A C 1
ATOM 722 O O . ILE A 1 90 ? 1.089 8.817 -6.247 1.00 66.69 90 ILE A O 1
ATOM 726 N N . HIS A 1 91 ? 0.200 6.762 -6.433 1.00 74.88 91 HIS A N 1
ATOM 727 C CA . HIS A 1 91 ? -1.180 7.236 -6.498 1.00 74.88 91 HIS A CA 1
ATOM 728 C C . HIS A 1 91 ? -1.592 7.918 -5.180 1.00 74.88 91 HIS A C 1
ATOM 730 O O . HIS A 1 91 ? -1.281 7.385 -4.108 1.00 74.88 91 HIS A O 1
ATOM 736 N N . PRO A 1 92 ? -2.350 9.035 -5.213 1.00 72.19 92 PRO A N 1
ATOM 737 C CA . PRO A 1 92 ? -2.664 9.800 -4.010 1.00 72.19 92 PRO A CA 1
ATOM 738 C C . PRO A 1 92 ? -3.442 9.036 -2.939 1.00 72.19 92 PRO A C 1
ATOM 740 O O . PRO A 1 92 ? -3.450 9.435 -1.780 1.00 72.19 92 PRO A O 1
ATOM 743 N N . SER A 1 93 ? -4.081 7.923 -3.307 1.00 67.31 93 SER A N 1
ATOM 744 C CA . SER A 1 93 ? -4.759 7.048 -2.349 1.00 67.31 93 SER A CA 1
ATOM 745 C C . SER A 1 93 ? -3.824 6.502 -1.270 1.00 67.31 93 SER A C 1
ATOM 747 O O . SER A 1 93 ? -4.296 6.215 -0.176 1.00 67.31 93 SER A O 1
ATOM 749 N N . LEU A 1 94 ? -2.516 6.413 -1.536 1.00 69.19 94 LEU A N 1
ATOM 750 C CA . LEU A 1 94 ? -1.532 6.039 -0.522 1.00 69.19 94 LEU A CA 1
ATOM 751 C C . LEU A 1 94 ? -1.348 7.117 0.557 1.00 69.19 94 LEU A C 1
ATOM 753 O O . LEU A 1 94 ? -1.038 6.769 1.688 1.00 69.19 94 LEU A O 1
ATOM 757 N N . PHE A 1 95 ? -1.612 8.396 0.261 1.00 64.75 95 PHE A N 1
ATOM 758 C CA . PHE A 1 95 ? -1.585 9.467 1.271 1.00 64.75 95 PHE A CA 1
ATOM 759 C C . PHE A 1 95 ? -2.794 9.432 2.214 1.00 64.75 95 PHE A C 1
ATOM 761 O O . PHE A 1 95 ? -2.760 10.049 3.272 1.00 64.75 9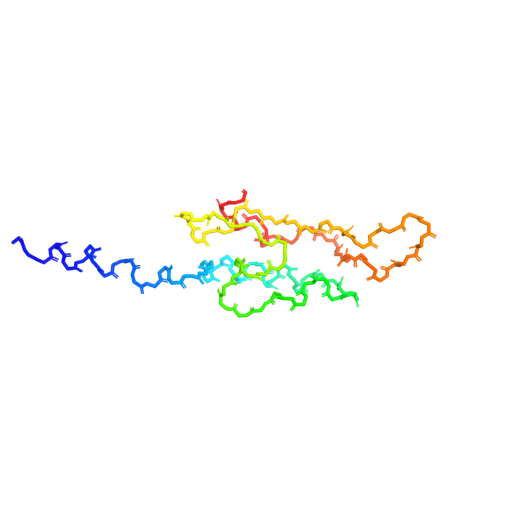5 PHE A O 1
ATOM 768 N N . ASN A 1 96 ? -3.850 8.701 1.845 1.00 64.81 96 ASN A N 1
ATOM 769 C CA . ASN A 1 96 ? -5.054 8.538 2.659 1.00 64.81 96 ASN A CA 1
ATOM 770 C C . ASN A 1 96 ? -5.033 7.246 3.497 1.00 64.81 96 ASN A C 1
ATOM 772 O O . ASN A 1 96 ? -6.021 6.918 4.155 1.00 64.81 96 ASN A O 1
ATOM 776 N N . LEU A 1 97 ? -3.915 6.513 3.513 1.00 64.31 97 LEU A N 1
ATOM 777 C CA . LEU A 1 97 ? -3.667 5.465 4.502 1.00 64.31 97 LEU A CA 1
ATOM 778 C C . LEU A 1 97 ? -3.119 6.136 5.765 1.00 64.31 97 LEU A C 1
ATOM 780 O O . LEU A 1 97 ? -1.919 6.312 5.920 1.00 64.31 97 LEU A O 1
ATOM 784 N N . HIS A 1 98 ? -4.013 6.549 6.664 1.00 63.31 98 HIS A N 1
ATOM 785 C CA . HIS A 1 98 ? -3.652 7.319 7.865 1.00 63.31 98 HIS A CA 1
ATOM 786 C C . HIS A 1 98 ? -2.855 6.504 8.909 1.00 63.31 98 HIS A C 1
ATOM 788 O O . HIS A 1 98 ? -2.411 7.064 9.909 1.00 63.31 98 HIS A O 1
ATOM 794 N N . HIS A 1 99 ? -2.702 5.194 8.696 1.00 59.44 99 HIS A N 1
ATOM 795 C CA . HIS A 1 99 ? -2.034 4.252 9.600 1.00 59.44 99 HIS A CA 1
ATOM 796 C C . HIS A 1 99 ? -0.733 3.653 9.029 1.00 59.44 99 HIS A C 1
ATOM 798 O O . HIS A 1 99 ? -0.217 2.691 9.598 1.00 59.44 99 HIS A O 1
ATOM 804 N N . LEU A 1 100 ? -0.211 4.224 7.935 1.00 56.44 100 LEU A N 1
ATOM 805 C CA . LEU A 1 100 ? 1.032 3.830 7.256 1.00 56.44 100 LEU A CA 1
ATOM 806 C C . LEU A 1 100 ? 2.170 4.827 7.510 1.00 56.44 100 LEU A C 1
ATOM 808 O O . LEU A 1 100 ? 1.877 6.036 7.656 1.00 56.44 100 LEU A O 1
#

Organism: Taxus chinensis (NCBI:txid29808)